Protein AF-A0A960PVN9-F1 (afdb_monomer_lite)

pLDDT: mean 74.65, std 15.29, range [32.81, 95.38]

Foldseek 3Di:
DPPVVVVVLVVCVVVVDDDDDPQCCCCVPVVDGDPVCVVVCVVVVVVCVVVCVVVVVVVVVVVVVVVVVVVVVVVVCVVVQVVCCVPWAVDDQWDWFWDQDPPRDIDIDIFGDQFHQDPDPPRPD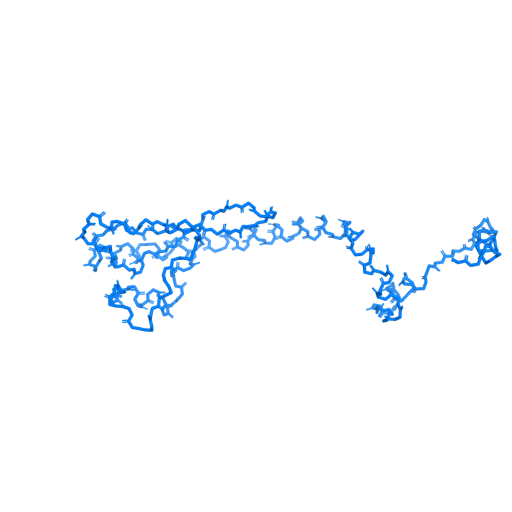CPPPRDDDDQDPCRVRGIPVSVVCVVVVVRRD

Radius of gyration: 27.18 Å; chains: 1; bounding box: 68×26×71 Å

Structure (mmCIF, N/CA/C/O backbone):
data_AF-A0A960PVN9-F1
#
_entry.id   AF-A0A960PVN9-F1
#
loop_
_atom_site.group_PDB
_atom_site.id
_atom_site.type_symbol
_atom_site.label_atom_id
_atom_site.label_alt_id
_atom_site.label_comp_id
_atom_site.label_asym_id
_atom_site.label_entity_id
_atom_site.label_seq_id
_atom_site.pdbx_PDB_ins_code
_atom_site.Cartn_x
_atom_site.Cartn_y
_atom_site.Cartn_z
_atom_site.occupancy
_atom_site.B_iso_or_equiv
_atom_site.auth_seq_id
_atom_site.auth_comp_id
_atom_site.auth_asym_id
_atom_site.auth_atom_id
_atom_site.pdbx_PDB_model_num
ATOM 1 N N . ALA A 1 1 ? 17.643 7.493 -40.987 1.00 61.25 1 ALA A N 1
ATOM 2 C CA . ALA A 1 1 ? 19.103 7.702 -41.035 1.00 61.25 1 ALA A CA 1
ATOM 3 C C . ALA A 1 1 ? 19.530 7.655 -42.491 1.00 61.25 1 ALA A C 1
ATOM 5 O O . ALA A 1 1 ? 18.876 6.955 -43.256 1.00 61.25 1 ALA A O 1
ATOM 6 N N . ASP A 1 2 ? 20.556 8.414 -42.860 1.00 79.56 2 ASP A N 1
ATOM 7 C CA . ASP A 1 2 ? 21.121 8.380 -44.209 1.00 79.56 2 ASP A CA 1
ATOM 8 C C . ASP A 1 2 ? 21.689 6.971 -44.500 1.00 79.56 2 ASP A C 1
ATOM 10 O O . ASP A 1 2 ? 22.480 6.476 -43.685 1.00 79.56 2 ASP A O 1
ATOM 14 N N . PRO A 1 3 ? 21.272 6.288 -45.585 1.00 79.69 3 PRO A N 1
ATOM 15 C CA . PRO A 1 3 ? 21.748 4.947 -45.932 1.00 79.69 3 PRO A CA 1
ATOM 16 C C . PRO A 1 3 ? 23.273 4.844 -46.034 1.00 79.69 3 PRO A C 1
ATOM 18 O O . PRO A 1 3 ? 23.841 3.798 -45.712 1.00 79.69 3 PRO A O 1
ATOM 21 N N . GLU A 1 4 ? 23.939 5.927 -46.433 1.00 84.19 4 GLU A N 1
ATOM 22 C CA . GLU A 1 4 ? 25.390 5.960 -46.612 1.00 84.19 4 GLU A CA 1
ATOM 23 C C . GLU A 1 4 ? 26.131 5.847 -45.270 1.00 84.19 4 GLU A C 1
ATOM 25 O O . GLU A 1 4 ? 27.080 5.073 -45.131 1.00 84.19 4 GLU A O 1
ATOM 30 N N . ILE A 1 5 ? 25.631 6.533 -44.239 1.00 82.25 5 ILE A N 1
ATOM 31 C CA . ILE A 1 5 ? 26.197 6.502 -42.881 1.00 82.25 5 ILE A CA 1
ATOM 32 C C . ILE A 1 5 ? 26.051 5.107 -42.266 1.00 82.25 5 ILE A C 1
ATOM 34 O O . ILE A 1 5 ? 26.955 4.624 -41.583 1.00 82.25 5 ILE A O 1
ATOM 38 N N . VAL A 1 6 ? 24.923 4.438 -42.516 1.00 82.00 6 VAL A N 1
ATOM 39 C CA . VAL A 1 6 ? 24.679 3.079 -42.011 1.00 82.00 6 VAL A CA 1
ATOM 40 C C . VAL A 1 6 ? 25.642 2.082 -42.656 1.00 82.00 6 VAL A C 1
ATOM 42 O O . VAL A 1 6 ? 26.213 1.250 -41.952 1.00 82.00 6 VAL A O 1
ATOM 45 N N . ALA A 1 7 ? 25.875 2.194 -43.966 1.00 83.44 7 ALA A N 1
ATOM 46 C CA . ALA A 1 7 ? 26.822 1.339 -44.680 1.00 83.44 7 ALA A CA 1
ATOM 47 C C . ALA A 1 7 ? 28.269 1.546 -44.197 1.00 83.44 7 ALA A C 1
ATOM 49 O O . ALA A 1 7 ? 28.985 0.575 -43.950 1.00 83.44 7 ALA A O 1
ATOM 50 N N . GLN A 1 8 ? 28.685 2.799 -43.986 1.00 85.50 8 GLN A N 1
ATOM 51 C CA . GLN A 1 8 ? 30.009 3.116 -43.438 1.00 85.50 8 GLN A CA 1
ATOM 52 C C . GLN A 1 8 ? 30.180 2.585 -42.008 1.00 85.50 8 GLN A C 1
ATOM 54 O O . GLN A 1 8 ? 31.204 1.982 -41.684 1.00 85.50 8 GLN A O 1
ATOM 59 N N . ALA A 1 9 ? 29.167 2.758 -41.154 1.00 83.06 9 ALA A N 1
ATOM 60 C CA . ALA A 1 9 ? 29.178 2.236 -39.792 1.00 83.06 9 ALA A CA 1
ATOM 61 C C . ALA A 1 9 ? 29.260 0.700 -39.760 1.00 83.06 9 ALA A C 1
ATOM 63 O O . ALA A 1 9 ? 29.992 0.147 -38.938 1.00 83.06 9 ALA A O 1
ATOM 64 N N . ALA A 1 10 ? 28.559 0.011 -40.665 1.00 82.75 10 ALA A N 1
ATOM 65 C CA . ALA A 1 10 ? 28.617 -1.444 -40.785 1.00 82.75 10 ALA A CA 1
ATOM 66 C C . ALA A 1 10 ? 30.018 -1.932 -41.191 1.00 82.75 10 ALA A C 1
ATOM 68 O O . ALA A 1 10 ? 30.568 -2.808 -40.526 1.00 82.75 10 ALA A O 1
ATOM 69 N N . ALA A 1 11 ? 30.641 -1.307 -42.196 1.00 87.19 11 ALA A N 1
ATOM 70 C CA . ALA A 1 11 ? 32.000 -1.651 -42.625 1.00 87.19 11 ALA A CA 1
ATOM 71 C C . ALA A 1 11 ? 33.041 -1.441 -41.507 1.00 87.19 11 ALA A C 1
ATOM 73 O O . ALA A 1 11 ? 33.918 -2.278 -41.284 1.00 87.19 11 ALA A O 1
ATOM 74 N N . LEU A 1 12 ? 32.921 -0.343 -40.751 1.00 87.38 12 LEU A N 1
ATOM 75 C CA . LEU A 1 12 ? 33.768 -0.097 -39.580 1.00 87.38 12 LEU A CA 1
ATOM 76 C C . LEU A 1 12 ? 33.541 -1.156 -38.493 1.00 87.38 12 LEU A C 1
ATOM 78 O O . LEU A 1 12 ? 34.506 -1.623 -37.883 1.00 87.38 12 LEU A O 1
ATOM 82 N N . HIS A 1 13 ? 32.296 -1.581 -38.279 1.00 85.00 13 HIS A N 1
ATOM 83 C CA . HIS A 1 13 ? 31.995 -2.642 -37.327 1.00 85.00 13 HIS A CA 1
ATOM 84 C C . HIS A 1 13 ? 32.619 -3.988 -37.720 1.00 85.00 13 HIS A C 1
ATOM 86 O O . HIS A 1 13 ? 33.223 -4.649 -36.873 1.00 85.00 13 HIS A O 1
ATOM 92 N N . GLU A 1 14 ? 32.551 -4.353 -39.002 1.00 86.31 14 GLU A N 1
ATOM 93 C CA . GLU A 1 14 ? 33.166 -5.573 -39.545 1.00 86.31 14 GLU A CA 1
ATOM 94 C C . GLU A 1 14 ? 34.695 -5.576 -39.403 1.00 86.31 14 GLU A C 1
ATOM 96 O O . GLU A 1 14 ? 35.285 -6.618 -39.124 1.00 86.31 14 GLU A O 1
ATOM 101 N N . SER A 1 15 ? 35.345 -4.408 -39.484 1.00 89.19 15 SER A N 1
ATOM 102 C CA . SER A 1 15 ? 36.786 -4.258 -39.210 1.00 89.19 15 SER A CA 1
ATOM 103 C C . SER A 1 15 ? 37.184 -4.371 -37.725 1.00 89.19 15 SER A C 1
ATOM 105 O O . SER A 1 15 ? 38.355 -4.209 -37.381 1.00 89.19 15 SER A O 1
ATOM 107 N N . GLY A 1 16 ? 36.231 -4.659 -36.829 1.00 85.69 16 GLY A N 1
ATOM 108 C CA . GLY A 1 16 ? 36.468 -4.873 -35.398 1.00 85.69 16 GLY A CA 1
ATOM 109 C C . GLY A 1 16 ? 36.305 -3.626 -34.525 1.00 85.69 16 GLY A C 1
ATOM 110 O O . GLY A 1 16 ? 36.539 -3.690 -33.314 1.00 85.69 16 GLY A O 1
ATOM 111 N N . LEU A 1 17 ? 35.881 -2.492 -35.093 1.00 85.44 17 LEU A N 1
ATOM 112 C CA . LEU A 1 17 ? 35.612 -1.281 -34.321 1.00 85.44 17 LEU A CA 1
ATOM 113 C C . LEU A 1 17 ? 34.226 -1.360 -33.668 1.00 85.44 17 LEU A C 1
ATOM 115 O O . LEU A 1 17 ? 33.209 -1.682 -34.285 1.00 85.44 17 LEU A O 1
ATOM 119 N N . ARG A 1 18 ? 34.161 -1.049 -32.372 1.00 78.00 18 ARG A N 1
ATOM 120 C CA . ARG A 1 18 ? 32.889 -1.006 -31.642 1.00 78.00 18 ARG A CA 1
ATOM 121 C C . ARG A 1 18 ? 32.138 0.275 -31.987 1.00 78.00 18 ARG A C 1
ATOM 123 O O . ARG A 1 18 ? 32.439 1.333 -31.439 1.00 78.00 18 ARG A O 1
ATOM 130 N N . VAL A 1 19 ? 31.137 0.163 -32.851 1.00 83.12 19 VAL A N 1
ATOM 131 C CA . VAL A 1 19 ? 30.189 1.243 -33.130 1.00 83.12 19 VAL A CA 1
ATOM 132 C C . VAL A 1 19 ? 29.116 1.238 -32.043 1.00 83.12 19 VAL A C 1
ATOM 134 O O . VAL A 1 19 ? 28.502 0.209 -31.772 1.00 83.12 19 VAL A O 1
ATOM 137 N N . ARG A 1 20 ? 28.907 2.382 -31.390 1.00 76.81 20 ARG A N 1
ATOM 138 C CA . ARG A 1 20 ? 27.868 2.575 -30.370 1.00 76.81 20 ARG A CA 1
ATOM 139 C C . ARG A 1 20 ? 26.954 3.718 -30.771 1.00 76.81 20 ARG A C 1
ATOM 141 O O . ARG A 1 20 ? 27.372 4.644 -31.463 1.00 76.81 20 ARG A O 1
ATOM 148 N N . THR A 1 21 ? 25.718 3.670 -30.292 1.00 79.00 21 THR A N 1
ATOM 149 C CA . THR A 1 21 ? 24.795 4.799 -30.441 1.00 79.00 21 THR A CA 1
ATOM 150 C C . THR A 1 21 ? 25.155 5.925 -29.472 1.00 79.00 21 THR A C 1
ATOM 152 O O . THR A 1 21 ? 25.744 5.696 -28.413 1.00 79.00 21 THR A O 1
ATOM 155 N N . LEU A 1 22 ? 24.761 7.153 -29.816 1.00 79.00 22 LEU A N 1
ATOM 156 C CA . LEU A 1 22 ? 24.970 8.319 -28.958 1.00 79.00 22 LEU A CA 1
ATOM 157 C C . LEU A 1 22 ? 24.307 8.137 -27.580 1.00 79.00 22 LEU A C 1
ATOM 159 O O . LEU A 1 22 ? 24.895 8.498 -26.566 1.00 79.00 22 LEU A O 1
ATOM 163 N N . VAL A 1 23 ? 23.122 7.517 -27.539 1.00 75.62 23 VAL A N 1
ATOM 164 C CA . VAL A 1 23 ? 22.394 7.218 -26.294 1.00 75.62 23 VAL A CA 1
ATOM 165 C C . VAL A 1 23 ? 23.206 6.282 -25.396 1.00 75.62 23 VAL A C 1
ATOM 167 O O . VAL A 1 23 ? 23.463 6.627 -24.247 1.00 75.62 23 VAL A O 1
ATOM 170 N N . GLN A 1 24 ? 23.692 5.158 -25.936 1.00 72.06 24 GLN A N 1
ATOM 171 C CA . GLN A 1 24 ? 24.516 4.202 -25.181 1.00 72.06 24 GLN A CA 1
ATOM 172 C C . GLN A 1 24 ? 25.803 4.835 -24.653 1.00 72.06 24 GLN A C 1
ATOM 174 O O . GLN A 1 24 ? 26.220 4.548 -23.536 1.00 72.06 24 GLN A O 1
ATOM 179 N N . PHE A 1 25 ? 26.437 5.711 -25.437 1.00 82.44 25 PHE A N 1
ATOM 180 C CA . PHE A 1 25 ? 27.633 6.418 -24.990 1.00 82.44 25 PHE A CA 1
ATOM 181 C C . PHE A 1 25 ? 27.342 7.328 -23.787 1.00 82.44 25 PHE A C 1
ATOM 183 O O . PHE A 1 25 ? 28.047 7.254 -22.782 1.00 82.44 25 PHE A O 1
ATOM 190 N N . TYR A 1 26 ? 26.298 8.157 -23.865 1.00 79.12 26 TYR A N 1
ATOM 191 C CA . TYR A 1 26 ? 25.923 9.067 -22.779 1.00 79.12 26 TYR A CA 1
ATOM 192 C C . TYR A 1 26 ? 25.474 8.321 -21.513 1.00 79.12 26 TYR A C 1
ATOM 194 O O . TYR A 1 26 ? 25.808 8.743 -20.402 1.00 79.12 26 TYR A O 1
ATOM 202 N N . GLU A 1 27 ? 24.775 7.199 -21.669 1.00 77.44 27 GLU A N 1
ATOM 203 C CA . GLU A 1 27 ? 24.319 6.375 -20.551 1.00 77.44 27 GLU A CA 1
ATOM 204 C C . GLU A 1 27 ? 25.487 5.653 -19.860 1.00 77.44 27 GLU A C 1
ATOM 206 O O . GLU A 1 27 ? 25.646 5.785 -18.647 1.00 77.44 27 GLU A O 1
ATOM 211 N N . GLU A 1 28 ? 26.353 4.962 -20.615 1.00 77.88 28 GLU A N 1
ATOM 212 C CA . GLU A 1 28 ? 27.476 4.191 -20.052 1.00 77.88 28 GLU A CA 1
ATOM 213 C C . GLU A 1 28 ? 28.570 5.082 -19.445 1.00 77.88 28 GLU A C 1
ATOM 215 O O . GLU A 1 28 ? 29.127 4.742 -18.402 1.00 77.88 28 GLU A O 1
ATOM 220 N N . TRP A 1 29 ? 28.909 6.203 -20.095 1.00 80.19 29 TRP A N 1
ATOM 221 C CA . TRP A 1 29 ? 30.076 7.011 -19.708 1.00 80.19 29 TRP A CA 1
ATOM 222 C C . TRP A 1 29 ? 29.744 8.225 -18.850 1.00 80.19 29 TRP A C 1
ATOM 224 O O . TRP A 1 29 ? 30.555 8.617 -18.013 1.00 80.19 29 TRP A O 1
ATOM 234 N N . LEU A 1 30 ? 28.585 8.849 -19.064 1.00 81.62 30 LEU A N 1
ATOM 235 C CA . LEU A 1 30 ? 28.198 10.067 -18.348 1.00 81.62 30 LEU A CA 1
ATOM 236 C C . LEU A 1 30 ? 27.069 9.833 -17.342 1.00 81.62 30 LEU A C 1
ATOM 238 O O . LEU A 1 30 ? 26.814 10.726 -16.532 1.00 81.62 30 LEU A O 1
ATOM 242 N N . GLY A 1 31 ? 26.380 8.686 -17.400 1.00 73.62 31 GLY A N 1
ATOM 243 C CA . GLY A 1 31 ? 25.166 8.441 -16.620 1.00 73.62 31 GLY A CA 1
ATOM 244 C C . GLY A 1 31 ? 24.051 9.441 -16.941 1.00 73.62 31 GLY A C 1
ATOM 245 O O . GLY A 1 31 ? 23.245 9.770 -16.071 1.00 73.62 31 GLY A O 1
ATOM 246 N N . LYS A 1 32 ? 24.041 9.999 -18.159 1.00 75.00 32 LYS A N 1
ATOM 247 C CA . LYS A 1 32 ? 23.106 11.050 -18.589 1.00 75.00 32 LYS A CA 1
ATOM 248 C C . LYS A 1 32 ? 22.300 10.578 -19.793 1.00 75.00 32 LYS A C 1
ATOM 250 O O . LYS A 1 32 ? 22.789 9.805 -20.603 1.00 75.00 32 LYS A O 1
ATOM 255 N N . LEU A 1 33 ? 21.085 11.103 -19.939 1.00 73.44 33 LEU A N 1
ATOM 256 C CA . LEU A 1 33 ? 20.247 10.905 -21.123 1.00 73.44 33 LEU A CA 1
ATOM 257 C C . LEU A 1 33 ? 20.201 12.206 -21.940 1.00 73.44 33 LEU A C 1
ATOM 259 O O . LEU A 1 33 ? 19.811 13.243 -21.396 1.00 73.44 33 LEU A O 1
ATOM 263 N N . PRO A 1 34 ? 20.617 12.196 -23.220 1.00 75.06 34 PRO A N 1
ATOM 264 C CA . PRO A 1 34 ? 20.564 13.386 -24.057 1.00 75.06 34 PRO A CA 1
ATOM 265 C C . PRO A 1 34 ? 19.106 13.769 -24.339 1.00 75.06 34 PRO A C 1
ATOM 267 O O . PRO A 1 34 ? 18.346 12.996 -24.917 1.00 75.06 34 PRO A O 1
ATOM 270 N N . VAL A 1 35 ? 18.724 14.989 -23.949 1.00 70.19 35 VAL A N 1
ATOM 271 C CA . VAL A 1 35 ? 17.342 15.499 -24.056 1.00 70.19 35 VAL A CA 1
ATOM 272 C C . VAL A 1 35 ? 16.841 15.522 -25.506 1.00 70.19 35 VAL A C 1
ATOM 274 O O . VAL A 1 35 ? 15.661 15.309 -25.753 1.00 70.19 35 VAL A O 1
ATOM 277 N N . SER A 1 36 ? 17.737 15.702 -26.479 1.00 74.81 36 SER A N 1
ATOM 278 C CA . SER A 1 36 ? 17.406 15.691 -27.911 1.00 74.81 36 SER A CA 1
ATOM 279 C C . SER A 1 36 ? 16.984 14.319 -28.444 1.00 74.81 36 SER A C 1
ATOM 281 O O . SER A 1 36 ? 16.305 14.245 -29.462 1.00 74.81 36 SER A O 1
ATOM 283 N N . GLU A 1 37 ? 17.382 13.235 -27.776 1.00 68.62 37 GLU A N 1
ATOM 284 C CA . GLU A 1 37 ? 17.022 11.863 -28.154 1.00 68.62 37 GLU A CA 1
ATOM 285 C C . GLU A 1 37 ? 15.943 11.279 -27.238 1.00 68.62 37 GLU A C 1
ATOM 287 O O . GLU A 1 37 ? 15.526 10.142 -27.440 1.00 68.62 37 GLU A O 1
ATOM 292 N N . LEU A 1 38 ? 15.444 12.050 -26.263 1.00 65.81 38 LEU A N 1
ATOM 293 C CA . LEU A 1 38 ? 14.436 11.588 -25.309 1.00 65.81 38 LEU A CA 1
ATOM 294 C C . LEU A 1 38 ? 13.114 11.215 -25.994 1.00 65.81 38 LEU A C 1
ATOM 296 O O . LEU A 1 38 ? 12.454 10.288 -25.552 1.00 65.81 38 LEU A O 1
ATOM 300 N N . GLU A 1 39 ? 12.743 11.899 -27.079 1.00 64.50 39 GLU A N 1
ATOM 301 C CA . GLU A 1 39 ? 11.514 11.638 -27.847 1.00 64.50 39 GLU A CA 1
ATOM 302 C C . GLU A 1 39 ? 11.617 10.370 -28.717 1.00 64.50 39 GLU A C 1
ATOM 304 O O . GLU A 1 39 ? 10.642 9.649 -28.909 1.00 64.50 39 GLU A O 1
ATOM 309 N N . ARG A 1 40 ? 12.824 10.036 -29.196 1.00 62.28 40 ARG A N 1
ATOM 310 C CA . ARG A 1 40 ? 13.094 8.762 -29.886 1.00 62.28 40 ARG A CA 1
ATOM 311 C C . ARG A 1 40 ? 13.256 7.613 -28.898 1.00 62.28 40 ARG A C 1
ATOM 313 O O . ARG A 1 40 ? 12.733 6.527 -29.129 1.00 62.28 40 ARG A O 1
ATOM 320 N N . ALA A 1 41 ? 13.937 7.862 -27.784 1.00 56.97 41 ALA A N 1
ATOM 321 C CA . ALA A 1 41 ? 14.057 6.924 -26.680 1.00 56.97 41 ALA A CA 1
ATOM 322 C C . ALA A 1 41 ? 12.710 6.687 -25.985 1.00 56.97 41 ALA A C 1
ATOM 324 O O . ALA A 1 41 ? 12.520 5.607 -25.442 1.00 56.97 41 ALA A O 1
ATOM 325 N N . SER A 1 42 ? 11.759 7.630 -26.043 1.00 57.72 42 SER A N 1
ATOM 326 C CA . SER A 1 42 ? 10.452 7.465 -25.404 1.00 57.72 42 SER A CA 1
ATOM 327 C C . SER A 1 42 ? 9.555 6.438 -26.054 1.00 57.72 42 SER A C 1
ATOM 329 O O . SER A 1 42 ? 8.912 5.665 -25.345 1.00 57.72 42 SER A O 1
ATOM 331 N N . LEU A 1 43 ? 9.618 6.337 -27.377 1.00 55.91 43 LEU A N 1
ATOM 332 C CA . LEU A 1 43 ? 9.033 5.226 -28.125 1.00 55.91 43 LEU A CA 1
ATOM 333 C C . LEU A 1 43 ? 9.701 3.885 -27.780 1.00 55.91 43 LEU A C 1
ATOM 335 O O . LEU A 1 43 ? 9.062 2.840 -27.842 1.00 55.91 43 LEU A O 1
ATOM 339 N N . PHE A 1 44 ? 10.969 3.916 -27.368 1.00 52.94 44 PHE A N 1
ATOM 340 C CA . PHE A 1 44 ? 11.733 2.751 -26.928 1.00 52.94 44 PHE A CA 1
ATOM 341 C C . PHE A 1 44 ? 11.738 2.535 -25.405 1.00 52.94 44 PHE A C 1
ATOM 343 O O . PHE A 1 44 ? 12.313 1.545 -24.954 1.00 52.94 44 PHE A O 1
ATOM 350 N N . PHE A 1 45 ? 11.074 3.371 -24.592 1.00 53.28 45 PHE A N 1
ATOM 351 C CA . PHE A 1 45 ? 10.944 3.121 -23.147 1.00 53.28 45 PHE A CA 1
ATOM 352 C C . PHE A 1 45 ? 10.104 1.870 -22.855 1.00 53.28 45 PHE A C 1
ATOM 354 O O . PHE A 1 45 ? 10.194 1.336 -21.750 1.00 53.28 45 PHE A O 1
ATOM 361 N N . ASP A 1 46 ? 9.397 1.328 -23.851 1.00 53.56 46 ASP A N 1
ATOM 362 C CA . ASP A 1 46 ? 8.813 -0.014 -23.775 1.00 53.56 46 ASP A CA 1
ATOM 363 C C . ASP A 1 46 ? 9.898 -1.121 -23.761 1.00 53.56 46 ASP A C 1
ATOM 365 O O . ASP A 1 46 ? 9.765 -2.131 -23.074 1.00 53.56 46 ASP A O 1
ATOM 369 N N . ILE A 1 47 ? 11.064 -0.895 -24.389 1.00 49.62 47 ILE A N 1
ATOM 370 C CA . ILE A 1 47 ? 12.221 -1.822 -24.410 1.00 49.62 47 ILE A CA 1
ATOM 371 C C . ILE A 1 47 ? 13.043 -1.779 -23.107 1.00 49.62 47 ILE A C 1
ATOM 373 O O . ILE A 1 47 ? 13.911 -2.625 -22.870 1.00 49.62 47 ILE A O 1
ATOM 377 N N . SER A 1 48 ? 12.693 -0.908 -22.152 1.00 51.50 48 SER A N 1
ATOM 378 C CA . SER A 1 48 ? 13.170 -1.075 -20.771 1.00 51.50 48 SER A CA 1
ATOM 379 C C . SER A 1 48 ? 12.687 -2.385 -20.126 1.00 51.50 48 SER A C 1
ATOM 381 O O . SER A 1 48 ? 13.032 -2.632 -18.976 1.00 51.50 48 SER A O 1
ATOM 383 N N . GLU A 1 49 ? 11.959 -3.264 -20.830 1.00 53.78 49 GLU A N 1
ATOM 384 C CA . GLU A 1 49 ? 11.605 -4.634 -20.431 1.00 53.78 49 GLU A CA 1
ATOM 385 C C . GLU A 1 49 ? 12.713 -5.407 -19.688 1.00 53.78 49 GLU A C 1
ATOM 387 O O . GLU A 1 49 ? 12.423 -6.054 -18.678 1.00 53.78 49 GLU A O 1
ATOM 392 N N . ILE A 1 50 ? 13.988 -5.306 -20.090 1.00 50.91 50 ILE A N 1
ATOM 393 C CA . ILE A 1 50 ? 15.085 -6.012 -19.392 1.00 50.91 50 ILE A CA 1
ATOM 394 C C . ILE A 1 50 ? 15.320 -5.429 -17.989 1.00 50.91 50 ILE A C 1
ATOM 396 O O . ILE A 1 50 ? 15.439 -6.179 -17.010 1.00 50.91 50 ILE A O 1
ATOM 400 N N . HIS A 1 51 ? 15.331 -4.096 -17.869 1.00 55.62 51 HIS A N 1
ATOM 401 C CA . HIS A 1 51 ? 15.363 -3.422 -16.572 1.00 55.62 51 HIS A CA 1
ATOM 402 C C . HIS A 1 51 ? 14.073 -3.684 -15.804 1.00 55.62 51 HIS A C 1
ATOM 404 O O . HIS A 1 51 ? 14.147 -3.996 -14.626 1.00 55.62 51 HIS A O 1
ATOM 410 N N . ARG A 1 52 ? 12.909 -3.683 -16.459 1.00 64.12 52 ARG A N 1
ATOM 411 C CA . ARG A 1 52 ? 11.596 -3.909 -15.852 1.00 64.12 52 ARG A CA 1
ATOM 412 C C . ARG A 1 52 ? 11.495 -5.280 -15.207 1.00 64.12 52 ARG A C 1
ATOM 414 O O . ARG A 1 52 ? 10.988 -5.358 -14.097 1.00 64.12 52 ARG A O 1
ATOM 421 N N . VAL A 1 53 ? 11.987 -6.351 -15.833 1.00 68.12 53 VAL A N 1
ATOM 422 C CA . VAL A 1 53 ? 11.915 -7.702 -15.247 1.00 68.12 53 VAL A CA 1
ATOM 423 C C . VAL A 1 53 ? 12.875 -7.846 -14.065 1.00 68.12 53 VAL A C 1
ATOM 425 O O . VAL A 1 53 ? 12.466 -8.347 -13.016 1.00 68.12 53 VAL A O 1
ATOM 428 N N . ARG A 1 54 ? 14.131 -7.390 -14.187 1.00 71.88 54 ARG A N 1
ATOM 429 C CA . ARG A 1 54 ? 15.102 -7.440 -13.074 1.00 71.88 54 ARG A CA 1
ATOM 430 C C . ARG A 1 54 ? 14.684 -6.530 -11.919 1.00 71.88 54 ARG A C 1
ATOM 432 O O . ARG A 1 54 ? 14.657 -6.978 -10.776 1.00 71.88 54 ARG A O 1
ATOM 439 N N . TYR A 1 55 ? 14.281 -5.302 -12.227 1.00 78.81 55 TYR A N 1
ATOM 440 C CA . TYR A 1 55 ? 13.730 -4.339 -11.279 1.00 78.81 55 TYR A CA 1
ATOM 441 C C . TYR A 1 55 ? 12.458 -4.871 -10.625 1.00 78.81 55 TYR A C 1
ATOM 443 O O . TYR A 1 55 ? 12.365 -4.838 -9.408 1.00 78.81 55 TYR A O 1
ATOM 451 N N . ALA A 1 56 ? 11.506 -5.432 -11.379 1.00 81.31 56 ALA A N 1
ATOM 452 C CA . ALA A 1 56 ? 10.277 -5.986 -10.808 1.00 81.31 56 ALA A CA 1
ATOM 453 C C . ALA A 1 56 ? 10.554 -7.187 -9.897 1.00 81.31 56 ALA A C 1
ATOM 455 O O . ALA A 1 56 ? 9.906 -7.312 -8.861 1.00 81.31 56 ALA A O 1
ATOM 456 N N . ARG A 1 57 ? 11.518 -8.054 -10.242 1.00 85.81 57 ARG A N 1
ATOM 457 C CA . ARG A 1 57 ? 11.944 -9.161 -9.367 1.00 85.81 57 ARG A CA 1
ATOM 458 C C . ARG A 1 57 ? 12.595 -8.640 -8.090 1.00 85.81 57 ARG A C 1
ATOM 460 O O . ARG A 1 57 ? 12.210 -9.072 -7.009 1.00 85.81 57 ARG A O 1
ATOM 467 N N . LEU A 1 58 ? 13.531 -7.697 -8.200 1.00 88.12 58 LEU A N 1
ATOM 468 C CA . LEU A 1 58 ? 14.187 -7.101 -7.037 1.00 88.12 58 LEU A CA 1
ATOM 469 C C . LEU A 1 58 ? 13.182 -6.348 -6.157 1.00 88.12 58 LEU A C 1
ATOM 471 O O . LEU A 1 58 ? 13.132 -6.578 -4.956 1.00 88.12 58 LEU A O 1
ATOM 475 N N . LYS A 1 59 ? 12.318 -5.528 -6.760 1.00 88.19 59 LYS A N 1
ATOM 476 C CA . LYS A 1 59 ? 11.209 -4.843 -6.089 1.00 88.19 59 LYS A CA 1
ATOM 477 C C . LYS A 1 59 ? 10.304 -5.837 -5.376 1.00 88.19 59 LYS A C 1
ATOM 479 O O . LYS A 1 59 ? 9.970 -5.605 -4.226 1.00 88.19 59 LYS A O 1
ATOM 484 N N . ARG A 1 60 ? 9.963 -6.967 -6.005 1.00 90.06 60 ARG A N 1
ATOM 485 C CA . ARG A 1 60 ? 9.147 -8.012 -5.372 1.00 90.06 60 ARG A CA 1
ATOM 486 C C . ARG A 1 60 ? 9.840 -8.647 -4.166 1.00 90.06 60 ARG A C 1
ATOM 488 O O . ARG A 1 60 ? 9.165 -8.927 -3.182 1.00 90.06 60 ARG A O 1
ATOM 495 N N . LEU A 1 61 ? 11.152 -8.875 -4.233 1.00 93.50 61 LEU A N 1
ATOM 496 C CA . LEU A 1 61 ? 11.925 -9.379 -3.094 1.00 93.50 61 LEU A CA 1
ATOM 497 C C . LEU A 1 61 ? 11.964 -8.361 -1.952 1.00 93.50 61 LEU A C 1
ATOM 499 O O . LEU A 1 61 ? 11.735 -8.735 -0.806 1.00 93.50 61 LEU A O 1
ATOM 503 N N . VAL A 1 62 ? 12.194 -7.085 -2.269 1.00 94.12 62 VAL A N 1
ATOM 504 C CA . VAL A 1 62 ? 12.156 -5.991 -1.289 1.00 94.12 62 VAL A CA 1
ATOM 505 C C . VAL A 1 62 ? 10.766 -5.878 -0.666 1.00 94.12 62 VAL A C 1
ATOM 507 O O . VAL A 1 62 ? 10.661 -5.834 0.553 1.00 94.12 62 VAL A O 1
ATOM 510 N N . ASP A 1 63 ? 9.703 -5.919 -1.469 1.00 92.50 63 ASP A N 1
ATOM 511 C CA . ASP A 1 63 ? 8.319 -5.865 -0.987 1.00 92.50 63 ASP A CA 1
ATOM 512 C C . ASP A 1 63 ? 7.999 -7.026 -0.053 1.00 92.50 63 ASP A C 1
ATOM 514 O O . ASP A 1 63 ? 7.381 -6.821 0.984 1.00 92.50 63 ASP A O 1
ATOM 518 N N . LEU A 1 64 ? 8.445 -8.240 -0.389 1.00 94.19 64 LEU A N 1
ATOM 519 C CA . LEU A 1 64 ? 8.250 -9.406 0.467 1.00 94.19 64 LEU A CA 1
ATOM 520 C C . LEU A 1 64 ? 9.041 -9.281 1.775 1.00 94.19 64 LEU A C 1
ATOM 522 O O . LEU A 1 64 ? 8.501 -9.573 2.837 1.00 94.19 64 LEU A O 1
ATOM 526 N N . ALA A 1 65 ? 10.292 -8.824 1.713 1.00 95.38 65 ALA A N 1
ATOM 527 C CA . ALA A 1 65 ? 11.118 -8.621 2.900 1.00 95.38 65 ALA A CA 1
ATOM 528 C C . ALA A 1 65 ? 10.512 -7.559 3.832 1.00 95.38 65 ALA A C 1
ATOM 530 O O . ALA A 1 65 ? 10.362 -7.802 5.028 1.00 95.38 65 ALA A O 1
ATOM 531 N N . VAL A 1 66 ? 10.102 -6.415 3.278 1.00 94.50 66 VAL A N 1
ATOM 532 C CA . VAL A 1 66 ? 9.437 -5.340 4.026 1.00 94.50 66 VAL A CA 1
ATOM 533 C C . VAL A 1 66 ? 8.095 -5.816 4.582 1.00 94.50 66 VAL A C 1
ATOM 535 O O . VAL A 1 66 ? 7.805 -5.541 5.742 1.00 94.50 66 VAL A O 1
ATOM 538 N N . ALA A 1 67 ? 7.310 -6.582 3.818 1.00 92.75 67 ALA A N 1
ATOM 539 C CA . ALA A 1 67 ? 6.047 -7.145 4.294 1.00 92.75 67 ALA A CA 1
ATOM 540 C C . ALA A 1 67 ? 6.251 -8.108 5.472 1.00 92.75 67 ALA A C 1
ATOM 542 O O . ALA A 1 67 ? 5.526 -8.020 6.458 1.00 92.75 67 ALA A O 1
ATOM 543 N N . ILE A 1 68 ? 7.261 -8.984 5.417 1.00 94.50 68 ILE A N 1
ATOM 544 C CA . ILE A 1 68 ? 7.590 -9.898 6.524 1.00 94.50 68 ILE A CA 1
ATOM 545 C C . ILE A 1 68 ? 7.984 -9.113 7.777 1.00 94.50 68 ILE A C 1
ATOM 547 O O . ILE A 1 68 ? 7.525 -9.434 8.870 1.00 94.50 68 ILE A O 1
ATOM 551 N N . ILE A 1 69 ? 8.798 -8.066 7.629 1.00 94.06 69 ILE A N 1
ATOM 552 C CA . ILE A 1 69 ? 9.157 -7.189 8.749 1.00 94.06 69 ILE A CA 1
ATOM 553 C C . ILE A 1 69 ? 7.905 -6.481 9.290 1.00 94.06 69 ILE A C 1
ATOM 555 O O . ILE A 1 69 ? 7.729 -6.404 10.503 1.00 94.06 69 ILE A O 1
ATOM 559 N N . GLY A 1 70 ? 7.006 -6.034 8.409 1.00 90.38 70 GLY A N 1
ATOM 560 C CA . GLY A 1 70 ? 5.723 -5.415 8.7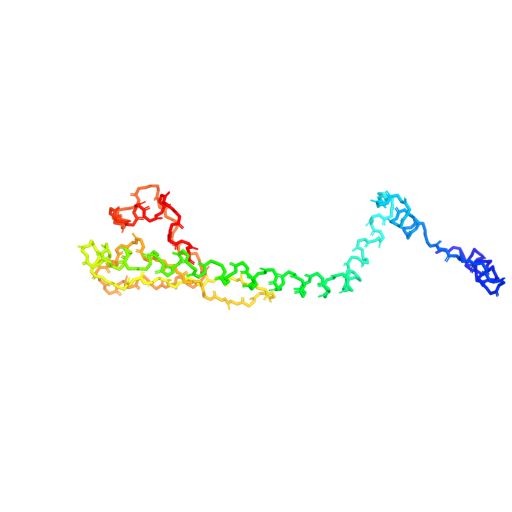50 1.00 90.38 70 GLY A CA 1
ATOM 561 C C . GLY A 1 70 ? 4.747 -6.338 9.491 1.00 90.38 70 GLY A C 1
ATOM 562 O O . GLY A 1 70 ? 3.937 -5.853 10.281 1.00 90.38 70 GLY A O 1
ATOM 563 N N . LEU A 1 71 ? 4.866 -7.665 9.347 1.00 90.31 71 LEU A N 1
ATOM 564 C CA . LEU A 1 71 ? 4.066 -8.611 10.137 1.00 90.31 71 LEU A CA 1
ATOM 565 C C . LEU A 1 71 ? 4.354 -8.513 11.642 1.00 90.31 71 LEU A C 1
ATOM 567 O O . LEU A 1 71 ? 3.484 -8.848 12.443 1.00 90.31 71 LEU A O 1
ATOM 571 N N . ILE A 1 72 ? 5.539 -8.041 12.044 1.00 91.31 72 ILE A N 1
ATOM 572 C CA . ILE A 1 72 ? 5.921 -7.895 13.456 1.00 91.31 72 ILE A CA 1
ATOM 573 C C . ILE A 1 72 ? 5.078 -6.814 14.160 1.00 91.31 72 ILE A C 1
ATOM 575 O O . ILE A 1 72 ? 4.391 -7.150 15.130 1.00 91.31 72 ILE A O 1
ATOM 579 N N . PRO A 1 73 ? 5.071 -5.537 13.717 1.00 89.31 73 PRO A N 1
ATOM 580 C CA . PRO A 1 73 ? 4.205 -4.525 14.315 1.00 89.31 73 PRO A CA 1
ATOM 581 C C . PRO A 1 73 ? 2.722 -4.853 14.121 1.00 89.31 73 PRO A C 1
ATOM 583 O O . PRO A 1 73 ? 1.935 -4.585 15.030 1.00 89.31 73 PRO A O 1
ATOM 586 N N . LEU A 1 74 ? 2.334 -5.498 13.010 1.00 87.88 74 LEU A N 1
ATOM 587 C CA . LEU A 1 74 ? 0.965 -5.981 12.834 1.00 87.88 74 LEU A CA 1
ATOM 588 C C . LEU A 1 74 ? 0.588 -6.949 13.965 1.00 87.88 74 LEU A C 1
ATOM 590 O O . LEU A 1 74 ? -0.359 -6.675 14.700 1.00 87.88 74 LEU A O 1
ATOM 594 N N . ALA A 1 75 ? 1.363 -8.014 14.179 1.00 88.50 75 ALA A N 1
ATOM 595 C CA . ALA A 1 75 ? 1.109 -9.004 15.226 1.00 88.50 75 ALA A CA 1
ATOM 596 C C . ALA A 1 75 ? 1.083 -8.392 16.637 1.00 88.50 75 ALA A C 1
ATOM 598 O O . ALA A 1 75 ? 0.259 -8.790 17.460 1.00 88.50 75 ALA A O 1
ATOM 599 N N . LEU A 1 76 ? 1.942 -7.404 16.907 1.00 88.38 76 LEU A N 1
ATOM 600 C CA . LEU A 1 76 ? 1.960 -6.689 18.185 1.00 88.38 76 LEU A CA 1
ATOM 601 C C . LEU A 1 76 ? 0.731 -5.781 18.369 1.00 88.38 76 LEU A C 1
ATOM 603 O O . LEU A 1 76 ? 0.212 -5.662 19.479 1.00 88.38 76 LEU A O 1
ATOM 607 N N . SER A 1 77 ? 0.254 -5.153 17.292 1.00 85.75 77 SER A N 1
ATOM 608 C CA . SER A 1 77 ? -0.901 -4.250 17.330 1.00 85.75 77 SER A CA 1
ATOM 609 C C . SER A 1 77 ? -2.230 -4.997 17.492 1.00 85.75 77 SER A C 1
ATOM 611 O O . SER A 1 77 ? -3.077 -4.547 18.265 1.00 85.75 77 SER A O 1
ATOM 613 N N . VAL A 1 78 ? -2.402 -6.161 16.845 1.00 86.00 78 VAL A N 1
ATOM 614 C CA . VAL A 1 78 ? -3.653 -6.948 16.845 1.00 86.00 78 VAL A CA 1
ATOM 615 C C . VAL A 1 78 ? -4.291 -7.088 18.236 1.00 86.00 78 VAL A C 1
ATOM 617 O O . VAL A 1 78 ? -5.463 -6.735 18.358 1.00 86.00 78 VAL A O 1
ATOM 620 N N . PRO A 1 79 ? -3.607 -7.553 19.304 1.00 85.56 79 PRO A N 1
ATOM 621 C CA . PRO A 1 79 ? -4.244 -7.728 20.612 1.00 85.56 79 PRO A CA 1
ATOM 622 C C . PRO A 1 79 ? -4.747 -6.410 21.219 1.00 85.56 79 PRO A C 1
ATOM 624 O O . PRO A 1 79 ? -5.834 -6.379 21.801 1.00 85.56 79 PRO A O 1
ATOM 627 N N . VAL A 1 80 ? -4.006 -5.311 21.039 1.00 84.62 80 VAL A N 1
ATOM 628 C CA . VAL A 1 80 ? -4.408 -3.973 21.504 1.00 84.62 80 VAL A CA 1
ATOM 629 C C . VAL A 1 80 ? -5.642 -3.497 20.738 1.00 84.62 80 VAL A C 1
ATOM 631 O O . VAL A 1 80 ? -6.602 -3.006 21.338 1.00 84.62 80 VAL A O 1
ATOM 634 N N . VAL A 1 81 ? -5.650 -3.697 19.416 1.00 84.44 81 VAL A N 1
ATOM 635 C CA . VAL A 1 81 ? -6.768 -3.300 18.554 1.00 84.44 81 VAL A CA 1
ATOM 636 C C . VAL A 1 81 ? -8.014 -4.137 18.823 1.00 84.44 81 VAL A C 1
ATOM 638 O O . VAL A 1 81 ? -9.110 -3.585 18.916 1.00 84.44 81 VAL A O 1
ATOM 641 N N . VAL A 1 82 ? -7.864 -5.447 19.027 1.00 84.88 82 VAL A N 1
ATOM 642 C CA . VAL A 1 82 ? -8.962 -6.349 19.403 1.00 84.88 82 VAL A CA 1
ATOM 643 C C . VAL A 1 82 ? -9.593 -5.907 20.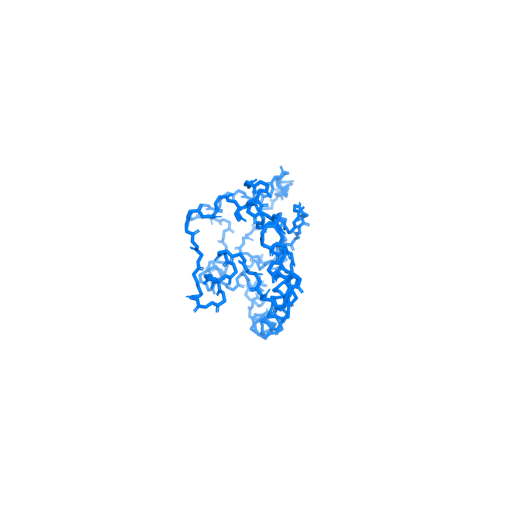717 1.00 84.88 82 VAL A C 1
ATOM 645 O O . VAL A 1 82 ? -10.816 -5.766 20.778 1.00 84.88 82 VAL A O 1
ATOM 648 N N . LEU A 1 83 ? -8.786 -5.638 21.747 1.00 82.38 83 LEU A N 1
ATOM 649 C CA . LEU A 1 83 ? -9.293 -5.209 23.049 1.00 82.38 83 LEU A CA 1
ATOM 650 C C . LEU A 1 83 ? -10.063 -3.884 22.939 1.00 82.38 83 LEU A C 1
ATOM 652 O O . LEU A 1 83 ? -11.197 -3.786 23.415 1.00 82.38 83 LEU A O 1
ATOM 656 N N . GLY A 1 84 ? -9.495 -2.893 22.244 1.00 80.75 84 GLY A N 1
ATOM 657 C CA . GLY A 1 84 ? -10.162 -1.613 21.998 1.00 80.75 84 GLY A CA 1
ATOM 658 C C . GLY A 1 84 ? -11.459 -1.762 21.196 1.00 80.75 84 GLY A C 1
ATOM 659 O O . GLY A 1 84 ?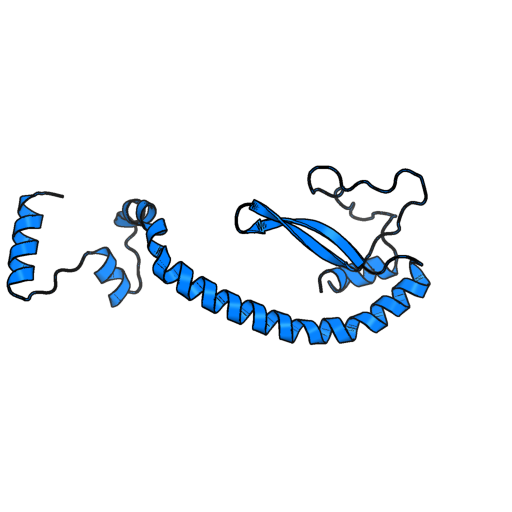 -12.476 -1.150 21.530 1.00 80.75 84 GLY A O 1
ATOM 660 N N . ASN A 1 85 ? -11.470 -2.635 20.188 1.00 79.81 85 ASN A N 1
ATOM 661 C CA . ASN A 1 85 ? -12.641 -2.891 19.354 1.00 79.81 85 ASN A CA 1
ATOM 662 C C . ASN A 1 85 ? -13.784 -3.578 20.126 1.00 79.81 85 ASN A C 1
ATOM 664 O O . ASN A 1 85 ? -14.944 -3.178 19.985 1.00 79.81 85 ASN A O 1
ATOM 668 N N . VAL A 1 86 ? -13.472 -4.567 20.972 1.00 77.19 86 VAL A N 1
ATOM 669 C CA . VAL A 1 86 ? -14.463 -5.264 21.816 1.00 77.19 86 VAL A CA 1
ATOM 670 C C . VAL A 1 86 ? -15.141 -4.292 22.783 1.00 77.19 86 VAL A C 1
ATOM 672 O O . VAL A 1 86 ? -16.359 -4.357 22.969 1.00 77.19 86 VAL A O 1
ATOM 675 N N . VAL A 1 87 ? -14.381 -3.359 23.359 1.00 75.56 87 VAL A N 1
ATOM 676 C CA . VAL A 1 87 ? -14.910 -2.374 24.313 1.00 75.56 87 VAL A CA 1
ATOM 677 C C . VAL A 1 87 ? -15.696 -1.261 23.608 1.00 75.56 87 VAL A C 1
ATOM 679 O O . VAL A 1 87 ? -16.787 -0.912 24.056 1.00 75.56 87 VAL A O 1
ATOM 682 N N . ALA A 1 88 ? -15.179 -0.710 22.504 1.00 69.31 88 ALA A N 1
ATOM 683 C CA . ALA A 1 88 ? -15.698 0.531 21.918 1.00 69.31 88 ALA A CA 1
ATOM 684 C C . ALA A 1 88 ? -16.670 0.350 20.735 1.00 69.31 88 ALA A C 1
ATOM 686 O O . ALA A 1 88 ? -17.540 1.205 20.523 1.00 69.31 88 ALA A O 1
ATOM 687 N N . ASN A 1 89 ? -16.510 -0.714 19.941 1.00 65.06 89 ASN A N 1
ATOM 688 C CA . ASN A 1 89 ? -17.161 -0.844 18.630 1.00 65.06 89 ASN A CA 1
ATOM 689 C C . ASN A 1 89 ? -18.063 -2.086 18.502 1.00 65.06 89 ASN A C 1
ATOM 691 O O . ASN A 1 89 ? -18.964 -2.072 17.669 1.00 65.06 89 ASN A O 1
ATOM 695 N N . ARG A 1 90 ? -17.856 -3.128 19.334 1.00 65.12 90 ARG A N 1
ATOM 696 C CA . ARG A 1 90 ? -18.660 -4.374 19.391 1.00 65.12 90 ARG A CA 1
ATOM 697 C C . ARG A 1 90 ? -19.080 -4.884 17.998 1.00 65.12 90 ARG A C 1
ATOM 699 O O . ARG A 1 90 ? -20.263 -5.048 17.713 1.00 65.12 90 ARG A O 1
ATOM 706 N N . GLY A 1 91 ? -18.102 -5.123 17.123 1.00 68.75 91 GLY A N 1
ATOM 707 C CA . GLY A 1 91 ? -18.323 -5.568 15.744 1.00 68.75 91 GLY A CA 1
ATOM 708 C C . GLY A 1 91 ? -17.062 -6.144 15.083 1.00 68.75 91 GLY A C 1
ATOM 709 O O . GLY A 1 91 ? -16.037 -6.284 15.753 1.00 68.75 91 GLY A O 1
ATOM 710 N N . PRO A 1 92 ? -17.117 -6.492 13.782 1.00 73.44 92 PRO A N 1
ATOM 711 C CA . PRO A 1 92 ? -15.988 -7.057 13.042 1.00 73.44 92 PRO A CA 1
ATOM 712 C C . PRO A 1 92 ? -14.742 -6.166 13.101 1.00 73.44 92 PRO A C 1
ATOM 714 O O . PRO A 1 92 ? -14.830 -4.964 12.867 1.00 73.44 92 PRO A O 1
ATOM 717 N N . LEU A 1 93 ? -13.583 -6.766 13.377 1.00 78.25 93 LEU A N 1
ATOM 718 C CA . LEU A 1 93 ? -12.311 -6.050 13.520 1.00 78.25 93 LEU A CA 1
ATOM 719 C C . LEU A 1 93 ? -11.803 -5.469 12.193 1.00 78.25 93 LEU A C 1
ATOM 721 O O . LEU A 1 93 ? -11.253 -4.373 12.169 1.00 78.25 93 LEU A O 1
ATOM 725 N N . LEU A 1 94 ? -11.974 -6.218 11.101 1.00 81.44 94 LEU A N 1
ATOM 726 C CA . LEU A 1 94 ? -11.421 -5.891 9.790 1.00 81.44 94 LEU A CA 1
ATOM 727 C C . LEU A 1 94 ? -12.500 -5.346 8.849 1.00 81.44 94 LEU A C 1
ATOM 729 O O . LEU A 1 94 ? -13.659 -5.777 8.871 1.00 81.44 94 LEU A O 1
ATOM 733 N N . PHE A 1 95 ? -12.089 -4.411 8.004 1.00 82.25 95 PHE A N 1
ATOM 734 C CA . PHE A 1 95 ? -12.840 -3.839 6.896 1.00 82.25 95 PHE A CA 1
ATOM 735 C C . PHE A 1 95 ? -12.133 -4.185 5.577 1.00 82.25 95 PHE A C 1
ATOM 737 O O . PHE A 1 95 ? -10.904 -4.205 5.525 1.00 82.25 95 PHE A O 1
ATOM 744 N N . ARG A 1 96 ? -12.911 -4.487 4.530 1.00 84.00 96 ARG A N 1
ATOM 745 C CA . ARG A 1 96 ? -12.418 -4.813 3.184 1.00 84.00 96 ARG A CA 1
ATOM 746 C C . ARG A 1 96 ? -12.789 -3.688 2.226 1.00 84.00 96 ARG A C 1
ATOM 748 O O . ARG A 1 96 ? -13.958 -3.312 2.173 1.00 84.00 96 ARG A O 1
ATOM 755 N N . GLN A 1 97 ? -11.815 -3.176 1.479 1.00 82.06 97 GLN A N 1
ATOM 756 C CA . GLN A 1 97 ? -12.029 -2.165 0.444 1.00 82.06 97 GLN A CA 1
ATOM 757 C C . GLN A 1 97 ? -11.469 -2.640 -0.897 1.00 82.06 97 GLN A C 1
ATOM 759 O O . GLN A 1 97 ? -10.281 -2.929 -0.998 1.00 82.06 97 GLN A O 1
ATOM 764 N N . GLU A 1 98 ? -12.298 -2.650 -1.938 1.00 86.00 98 GLU A N 1
ATOM 765 C CA . GLU A 1 98 ? -11.863 -2.945 -3.304 1.00 86.00 98 GLU A CA 1
ATOM 766 C C . GLU A 1 98 ? -11.075 -1.766 -3.901 1.00 86.00 98 GLU A C 1
ATOM 768 O O . GLU A 1 98 ? -11.471 -0.601 -3.778 1.00 86.00 98 GLU A O 1
ATOM 773 N N . ARG A 1 99 ? -9.938 -2.060 -4.535 1.00 84.19 99 ARG A N 1
ATOM 774 C CA . ARG A 1 99 ? -9.083 -1.098 -5.242 1.00 84.19 99 ARG A CA 1
ATOM 775 C C . ARG A 1 99 ? -8.598 -1.688 -6.559 1.00 84.19 99 ARG A C 1
ATOM 777 O O . ARG A 1 99 ? -8.409 -2.890 -6.679 1.00 84.19 99 ARG A O 1
ATOM 784 N N . VAL A 1 100 ? -8.338 -0.823 -7.535 1.00 88.12 100 VAL A N 1
ATOM 785 C CA . VAL A 1 100 ? -7.736 -1.221 -8.813 1.00 88.12 100 VAL A CA 1
ATOM 786 C C . VAL A 1 100 ? -6.222 -1.351 -8.640 1.00 88.12 100 VAL A C 1
ATOM 788 O O . VAL A 1 100 ? -5.560 -0.421 -8.177 1.00 88.12 100 VAL A O 1
ATOM 791 N N . GLY A 1 101 ? -5.687 -2.519 -8.979 1.00 86.62 101 GLY A N 1
ATOM 792 C CA . GLY A 1 101 ? -4.287 -2.898 -8.832 1.00 86.62 101 GLY A CA 1
ATOM 793 C C . GLY A 1 101 ? -3.531 -2.988 -10.159 1.00 86.62 101 GLY A C 1
ATOM 794 O O . GLY A 1 101 ? -3.819 -2.300 -11.142 1.00 86.62 101 GLY A O 1
ATOM 795 N N . ARG A 1 102 ? -2.492 -3.830 -10.176 1.00 79.75 102 ARG A N 1
ATOM 796 C CA . ARG A 1 102 ? -1.597 -3.998 -11.329 1.00 79.75 102 ARG A CA 1
ATOM 797 C C . ARG A 1 102 ? -2.373 -4.535 -12.534 1.00 79.75 102 ARG A C 1
ATOM 799 O O . ARG A 1 102 ? -3.049 -5.543 -12.429 1.00 79.75 102 ARG A O 1
ATOM 806 N N . GLY A 1 103 ? -2.214 -3.890 -13.689 1.00 82.38 103 GLY A N 1
ATOM 807 C CA . GLY A 1 103 ? -2.869 -4.331 -14.927 1.00 82.38 103 GLY A CA 1
ATOM 808 C C . GLY A 1 103 ? -4.379 -4.082 -14.962 1.00 82.38 103 GLY A C 1
ATOM 809 O O . GLY A 1 103 ? -5.048 -4.642 -15.819 1.00 82.38 103 GLY A O 1
ATOM 810 N N . GLY A 1 104 ? -4.913 -3.257 -14.054 1.00 84.56 104 GLY A N 1
ATOM 811 C CA . GLY A 1 104 ? -6.351 -2.994 -13.968 1.00 84.56 104 GLY A CA 1
ATOM 812 C C . GLY A 1 104 ? -7.135 -4.058 -13.198 1.00 84.56 104 GLY A C 1
ATOM 813 O O . GLY A 1 104 ? -8.350 -3.938 -13.081 1.00 84.56 104 GLY A O 1
ATOM 814 N N . GLU A 1 105 ? -6.467 -5.074 -12.647 1.00 85.12 105 GLU A N 1
ATOM 815 C CA . GLU A 1 105 ? -7.113 -6.108 -11.837 1.00 85.12 105 GLU A CA 1
ATOM 816 C C . GLU A 1 105 ? -7.515 -5.551 -10.469 1.00 85.12 105 GLU A C 1
ATOM 818 O O . GLU A 1 105 ? -6.702 -4.937 -9.775 1.00 85.12 105 GLU A O 1
ATOM 823 N N . ALA A 1 106 ? -8.769 -5.763 -10.072 1.00 87.75 106 ALA A N 1
ATOM 824 C CA . ALA A 1 106 ? -9.251 -5.376 -8.754 1.00 87.75 106 ALA A CA 1
ATOM 825 C C . ALA A 1 106 ? -8.663 -6.281 -7.658 1.00 87.75 106 ALA A C 1
ATOM 827 O O . ALA A 1 106 ? -8.517 -7.490 -7.839 1.00 87.75 106 ALA A O 1
ATOM 828 N N . PHE A 1 107 ? -8.339 -5.696 -6.507 1.00 88.19 107 PHE A N 1
ATOM 829 C CA . PHE A 1 107 ? -7.907 -6.414 -5.312 1.00 88.19 107 PHE A CA 1
ATOM 830 C C . PHE A 1 107 ? -8.532 -5.809 -4.055 1.00 88.19 107 PHE A C 1
ATOM 832 O O . PHE A 1 107 ? -8.848 -4.620 -4.002 1.00 88.19 107 PHE A O 1
ATOM 839 N N . GLU A 1 108 ? -8.695 -6.633 -3.024 1.00 86.69 108 GLU A N 1
ATOM 840 C CA . GLU A 1 108 ? -9.232 -6.196 -1.738 1.00 86.69 108 GLU A CA 1
ATOM 841 C C . GLU A 1 108 ? -8.105 -5.816 -0.773 1.00 86.69 108 GLU A C 1
ATOM 843 O O . GLU A 1 108 ? -7.206 -6.611 -0.491 1.00 86.69 108 GLU A O 1
ATOM 848 N N . ILE A 1 109 ? -8.180 -4.606 -0.223 1.00 85.94 109 ILE A N 1
ATOM 849 C CA . ILE A 1 109 ? -7.341 -4.147 0.883 1.00 85.94 109 ILE A CA 1
ATOM 850 C C . ILE A 1 109 ? -8.051 -4.450 2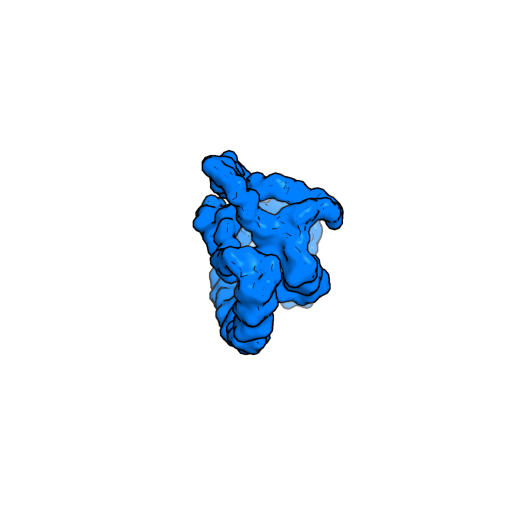.201 1.00 85.94 109 ILE A C 1
ATOM 852 O O . ILE A 1 109 ? -9.216 -4.091 2.383 1.00 85.94 109 ILE A O 1
ATOM 856 N N . LEU A 1 110 ? -7.327 -5.071 3.132 1.00 86.06 110 LEU A N 1
ATOM 857 C CA . LEU A 1 110 ? -7.750 -5.263 4.517 1.00 86.06 110 LEU A CA 1
ATOM 858 C C . LEU A 1 110 ? -7.235 -4.105 5.377 1.00 86.06 110 LEU A C 1
ATOM 860 O O . LEU A 1 110 ? -6.066 -3.752 5.280 1.00 86.06 110 LEU A O 1
ATOM 864 N N . LYS A 1 111 ? -8.110 -3.528 6.202 1.00 84.94 111 LYS A N 1
ATOM 865 C CA . LYS A 1 111 ? -7.794 -2.461 7.167 1.00 84.94 111 LYS A CA 1
ATOM 866 C C . LYS A 1 111 ? -8.505 -2.709 8.490 1.00 84.94 111 LYS A C 1
ATOM 868 O O . LYS A 1 111 ? -9.534 -3.396 8.514 1.00 84.94 111 LYS A O 1
ATOM 873 N N . TYR A 1 112 ? -8.035 -2.117 9.586 1.00 84.94 112 TYR A N 1
ATOM 874 C CA . TYR A 1 112 ? -8.825 -2.127 10.820 1.00 84.94 112 TYR A CA 1
ATOM 875 C C . TYR A 1 112 ? -10.065 -1.240 10.693 1.00 84.94 112 TYR A C 1
ATOM 877 O O . TYR A 1 112 ? -10.049 -0.160 10.105 1.00 84.94 112 TYR A O 1
ATOM 885 N N . ARG A 1 113 ? -11.176 -1.693 11.274 1.00 82.62 113 ARG A N 1
ATOM 886 C CA . ARG A 1 113 ? -12.444 -0.967 11.255 1.00 82.62 113 ARG A CA 1
ATOM 887 C C . ARG A 1 113 ? -12.391 0.236 12.201 1.00 82.62 113 ARG A C 1
ATOM 889 O O . ARG A 1 113 ? -12.380 0.084 13.421 1.00 82.62 113 ARG A O 1
ATOM 896 N N . THR A 1 114 ? -12.483 1.440 11.643 1.00 79.81 114 THR A N 1
ATOM 897 C CA . THR A 1 114 ? -12.500 2.699 12.415 1.00 79.81 114 THR A CA 1
ATOM 898 C C . THR A 1 114 ? -13.897 3.316 12.556 1.00 79.81 114 THR A C 1
ATOM 900 O O . THR A 1 114 ? -14.099 4.211 13.376 1.00 79.81 114 THR A O 1
ATOM 903 N N . MET A 1 115 ? -14.867 2.857 11.762 1.00 77.69 115 MET A N 1
ATOM 904 C CA . MET A 1 115 ? -16.234 3.388 11.712 1.00 77.69 115 MET A CA 1
ATOM 905 C C . MET A 1 115 ? -17.253 2.403 12.302 1.00 77.69 115 MET A C 1
ATOM 907 O O . MET A 1 115 ? -17.065 1.185 12.235 1.00 77.69 115 MET A O 1
ATOM 911 N N . ARG A 1 116 ? -18.332 2.929 12.892 1.00 72.25 116 ARG A N 1
ATOM 912 C CA . ARG A 1 116 ? -19.509 2.161 13.310 1.00 72.25 116 ARG A CA 1
ATOM 913 C C . ARG A 1 116 ? -20.287 1.714 12.082 1.00 72.25 116 ARG A C 1
ATOM 915 O O . ARG A 1 116 ? -20.398 2.447 11.107 1.00 72.25 116 ARG A O 1
ATOM 922 N N . GLN A 1 117 ? -20.838 0.511 12.160 1.00 65.12 117 GLN A N 1
ATOM 923 C CA . GLN A 1 117 ? -21.806 0.038 11.183 1.00 65.12 117 GLN A CA 1
ATOM 924 C C . GLN A 1 117 ? -23.163 0.610 11.578 1.00 65.12 117 GLN A C 1
ATOM 926 O O . GLN A 1 117 ? -23.626 0.363 12.694 1.00 65.12 117 GLN A O 1
ATOM 931 N N . GLU A 1 118 ? -23.762 1.416 10.7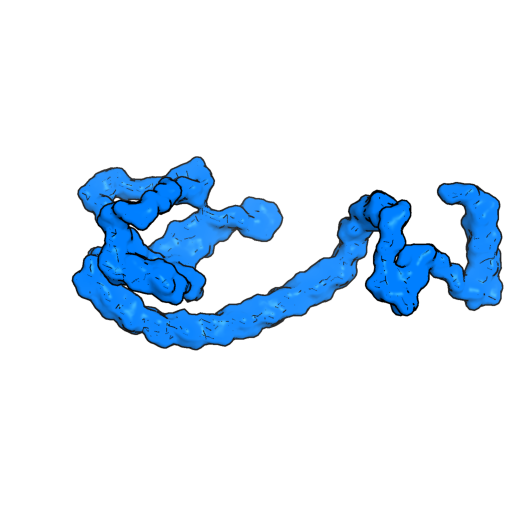07 1.00 56.97 118 GLU A N 1
ATOM 932 C CA . GLU A 1 118 ? -25.125 1.886 10.925 1.00 56.97 118 GLU A CA 1
ATOM 933 C C . GLU A 1 118 ? -26.060 0.672 10.966 1.00 56.97 118 GLU A C 1
ATOM 935 O O . GLU A 1 118 ? -25.929 -0.277 10.189 1.00 56.97 118 GLU A O 1
ATOM 940 N N . ARG A 1 119 ? -26.929 0.637 11.978 1.00 41.72 119 ARG A N 1
ATOM 941 C CA . ARG A 1 119 ? -27.848 -0.471 12.226 1.00 41.72 119 ARG A CA 1
ATOM 942 C C . ARG A 1 119 ? -29.150 -0.160 11.493 1.00 41.72 119 ARG A C 1
ATOM 944 O O . ARG A 1 119 ? -29.993 0.545 12.031 1.00 41.72 119 ARG A O 1
ATOM 951 N N . GLY A 1 120 ? -29.283 -0.682 10.285 1.00 38.41 120 GLY A N 1
ATOM 952 C CA . GLY A 1 120 ? -30.465 -0.585 9.432 1.00 38.41 120 GLY A CA 1
ATOM 953 C C . GLY A 1 120 ? -30.199 -1.349 8.140 1.00 38.41 120 GLY A C 1
ATOM 954 O O . GLY A 1 120 ? -29.037 -1.572 7.805 1.00 38.41 120 GLY A O 1
ATOM 955 N N . ASP A 1 121 ? -31.248 -1.775 7.440 1.00 35.06 121 ASP A N 1
ATOM 956 C CA . ASP A 1 121 ? -31.175 -2.567 6.198 1.00 35.06 121 ASP A CA 1
ATOM 957 C C . ASP A 1 121 ? -30.400 -1.880 5.049 1.00 35.06 121 ASP A C 1
ATOM 959 O O . ASP A 1 121 ? -30.119 -2.493 4.021 1.00 35.06 121 ASP A O 1
ATOM 963 N N . ASP A 1 122 ? -29.939 -0.653 5.277 1.00 38.00 122 ASP A N 1
ATOM 964 C CA . ASP A 1 122 ? -28.925 0.065 4.513 1.00 38.00 122 ASP A CA 1
ATOM 965 C C . ASP A 1 122 ? -27.514 -0.354 4.943 1.00 38.00 122 ASP A C 1
ATOM 967 O O . ASP A 1 122 ? -26.650 0.475 5.242 1.00 38.00 122 ASP A O 1
ATOM 971 N N . ALA A 1 123 ? -27.257 -1.666 4.988 1.00 40.50 123 ALA A N 1
ATOM 972 C CA . ALA A 1 123 ? -25.891 -2.162 5.011 1.00 40.50 123 ALA A CA 1
ATOM 973 C C . ALA A 1 123 ? -25.196 -1.520 3.816 1.00 40.50 123 ALA A C 1
ATOM 975 O O . ALA A 1 123 ? -25.495 -1.917 2.692 1.00 40.50 123 ALA A O 1
ATOM 976 N N . VAL A 1 124 ? -24.359 -0.504 4.082 1.00 45.12 124 VAL A N 1
ATOM 977 C CA . VAL A 1 124 ? -23.586 0.270 3.108 1.00 45.12 124 VAL A CA 1
ATOM 978 C C . VAL A 1 124 ? -23.080 -0.711 2.072 1.00 45.12 124 VAL A C 1
ATOM 980 O O . VAL A 1 124 ? -22.096 -1.426 2.289 1.00 45.12 124 VAL A O 1
ATOM 983 N N . ARG A 1 125 ? -23.834 -0.824 0.974 1.00 38.53 125 ARG A N 1
ATOM 984 C CA . ARG A 1 125 ? -23.419 -1.630 -0.154 1.00 38.53 125 ARG A CA 1
ATOM 985 C C . ARG A 1 125 ? -22.122 -0.969 -0.580 1.00 38.53 125 ARG A C 1
ATOM 987 O O . ARG A 1 125 ? -22.107 0.262 -0.683 1.00 38.53 125 ARG A O 1
ATOM 994 N N . PRO A 1 126 ? -21.033 -1.724 -0.788 1.00 41.78 126 PRO A N 1
ATOM 995 C CA . PRO A 1 126 ? -19.897 -1.157 -1.486 1.00 41.78 126 PRO A CA 1
ATOM 996 C C . PRO A 1 126 ? -20.464 -0.551 -2.769 1.00 41.78 126 PRO A C 1
ATOM 998 O O . PRO A 1 126 ? -21.077 -1.253 -3.575 1.00 41.78 126 PRO A O 1
ATOM 1001 N N . SER A 1 127 ? -20.404 0.779 -2.865 1.00 36.34 127 SER A N 1
ATOM 1002 C CA . SER A 1 127 ? -20.940 1.495 -4.013 1.00 36.34 127 SER A CA 1
ATOM 1003 C C . SER A 1 127 ? -20.250 0.901 -5.245 1.00 36.34 127 SER A C 1
ATOM 1005 O O . SER A 1 127 ? -19.020 0.758 -5.207 1.00 36.34 127 SER A O 1
ATOM 1007 N N . PRO A 1 128 ? -20.987 0.479 -6.289 1.00 32.81 128 PRO A N 1
ATOM 1008 C CA . PRO A 1 128 ? -20.388 -0.102 -7.483 1.00 32.81 128 PRO A CA 1
ATOM 1009 C C . PRO A 1 128 ? -19.564 1.000 -8.161 1.00 32.81 128 PRO A C 1
ATOM 1011 O O . PRO A 1 128 ? -20.097 1.847 -8.869 1.00 32.81 128 PRO A O 1
ATOM 1014 N N . GLY A 1 129 ? -18.273 1.060 -7.828 1.00 36.97 129 GLY A N 1
ATOM 1015 C CA . GLY A 1 129 ? -17.407 2.199 -8.140 1.00 36.97 129 GLY A CA 1
ATOM 1016 C C . GLY A 1 129 ? -16.251 2.462 -7.165 1.00 36.97 129 GLY A C 1
ATOM 1017 O O . GLY A 1 129 ? -15.468 3.373 -7.415 1.00 36.97 129 GLY A O 1
ATOM 1018 N N . GLY A 1 130 ? -16.102 1.711 -6.064 1.00 38.84 130 GLY A N 1
ATOM 1019 C CA . GLY A 1 130 ? -14.877 1.700 -5.232 1.00 38.84 130 GLY A CA 1
ATOM 1020 C C . GLY A 1 130 ? -14.598 2.965 -4.399 1.00 38.84 130 GLY A C 1
ATOM 1021 O O . GLY A 1 130 ? -13.756 2.951 -3.495 1.00 38.84 130 GLY A O 1
ATOM 1022 N N . ALA A 1 131 ? -15.332 4.050 -4.638 1.00 39.00 131 ALA A N 1
ATOM 1023 C CA . ALA A 1 131 ? -15.344 5.230 -3.791 1.00 39.00 131 ALA A CA 1
ATOM 1024 C C . ALA A 1 131 ? -16.349 5.009 -2.653 1.00 39.00 131 ALA A C 1
ATOM 1026 O O . ALA A 1 131 ? -17.544 5.260 -2.798 1.00 39.00 131 ALA A O 1
ATOM 1027 N N . GLY A 1 132 ? -15.861 4.520 -1.510 1.00 49.78 132 GLY A N 1
ATOM 1028 C CA . GLY A 1 132 ? -16.566 4.765 -0.253 1.00 49.78 132 GLY A CA 1
ATOM 1029 C C . GLY A 1 132 ? -16.790 6.271 -0.119 1.00 49.78 132 GLY A C 1
ATOM 1030 O O . GLY A 1 132 ? -15.901 7.043 -0.486 1.00 49.78 132 GLY A O 1
ATOM 1031 N N . GLU A 1 133 ? -17.978 6.680 0.330 1.00 53.88 133 GLU A N 1
ATOM 1032 C CA . GLU A 1 133 ? -18.308 8.085 0.581 1.00 53.88 133 GLU A CA 1
ATOM 1033 C C . GLU A 1 133 ? -17.129 8.796 1.247 1.00 53.88 133 GLU A C 1
ATOM 1035 O O . GLU A 1 133 ? -16.554 8.299 2.223 1.00 53.88 133 GLU A O 1
ATOM 1040 N N . TRP A 1 134 ? -16.735 9.937 0.684 1.00 54.56 134 TRP A N 1
ATOM 1041 C CA . TRP A 1 134 ? -15.621 10.720 1.193 1.00 54.56 134 TRP A CA 1
ATOM 1042 C C . TRP A 1 134 ? -15.863 10.998 2.675 1.00 54.56 134 TRP A C 1
ATOM 1044 O O . TRP A 1 134 ? -16.886 11.561 3.058 1.00 54.56 134 TRP A O 1
ATOM 1054 N N . THR A 1 135 ? -14.933 10.548 3.515 1.00 59.12 135 THR A N 1
ATOM 1055 C CA . THR A 1 135 ? -15.025 10.747 4.959 1.00 59.12 135 THR A CA 1
ATOM 1056 C C . THR A 1 135 ? -14.996 12.247 5.246 1.00 59.12 135 THR A C 1
ATOM 1058 O O . THR A 1 135 ? -14.021 12.917 4.905 1.00 59.12 135 THR A O 1
ATOM 1061 N N . ALA A 1 136 ? -16.048 12.773 5.871 1.00 65.88 136 ALA A N 1
ATOM 1062 C CA . ALA A 1 136 ? -16.062 14.152 6.344 1.00 65.88 136 ALA A CA 1
ATOM 1063 C C . ALA A 1 136 ? -15.053 14.341 7.493 1.00 65.88 136 ALA A C 1
ATOM 1065 O O . ALA A 1 136 ? -14.782 13.406 8.249 1.00 65.88 136 ALA A O 1
ATOM 1066 N N . VAL A 1 137 ? -14.519 15.560 7.639 1.00 61.56 137 VAL A N 1
ATOM 1067 C CA . VAL A 1 137 ? -13.479 15.907 8.633 1.00 61.56 137 VAL A CA 1
ATOM 1068 C C . VAL A 1 137 ? -13.905 15.577 10.077 1.00 61.56 137 VAL A C 1
ATOM 1070 O O . VAL A 1 137 ? -13.051 15.236 10.884 1.00 61.56 137 VAL A O 1
ATOM 1073 N N . ASP A 1 138 ? -15.212 15.529 10.359 1.00 64.06 138 ASP A N 1
ATOM 1074 C CA . ASP A 1 138 ? -15.797 15.095 11.636 1.00 64.06 138 ASP A CA 1
ATOM 1075 C C . ASP A 1 138 ? -16.960 14.113 11.427 1.00 64.06 138 ASP A C 1
ATOM 1077 O O . ASP A 1 138 ? -18.091 14.331 11.864 1.00 64.06 138 ASP A O 1
ATOM 1081 N N . ASP A 1 139 ? -16.702 13.022 10.706 1.00 69.94 139 ASP A N 1
ATOM 1082 C CA . ASP A 1 139 ? -17.725 12.004 10.466 1.00 69.94 139 ASP A CA 1
ATOM 1083 C C . ASP A 1 139 ? -18.162 11.329 11.796 1.00 69.94 139 ASP A C 1
ATOM 1085 O O . ASP A 1 139 ? -17.343 10.678 12.462 1.00 69.94 139 ASP A O 1
ATOM 1089 N N . PRO A 1 140 ? -19.449 11.439 12.196 1.00 70.06 140 PRO A N 1
ATOM 1090 C CA . PRO A 1 140 ? -19.958 10.897 13.459 1.00 70.06 140 PRO A CA 1
ATOM 1091 C C . PRO A 1 140 ? -19.918 9.363 13.514 1.00 70.06 140 PRO A C 1
ATOM 1093 O O . PRO A 1 140 ? -20.036 8.778 14.597 1.00 70.06 140 PRO A O 1
ATOM 1096 N N . ARG A 1 141 ? -19.719 8.695 12.368 1.00 75.12 141 ARG A N 1
ATOM 1097 C CA . ARG A 1 141 ? -19.542 7.242 12.286 1.00 75.12 141 ARG A CA 1
ATOM 1098 C C . ARG A 1 141 ? -18.189 6.810 12.851 1.00 75.12 141 ARG A C 1
ATOM 1100 O O . ARG A 1 141 ? -18.038 5.642 13.204 1.00 75.12 141 ARG A O 1
ATOM 1107 N N . VAL A 1 142 ? -17.198 7.697 12.978 1.00 77.94 142 VAL A N 1
ATOM 1108 C CA . VAL A 1 142 ? -15.865 7.346 13.499 1.00 77.94 142 VAL A CA 1
ATOM 1109 C C . VAL A 1 142 ? -15.909 7.181 15.019 1.00 77.94 142 VAL A C 1
ATOM 1111 O O . VAL A 1 142 ? -16.263 8.101 15.757 1.00 77.94 142 VAL A O 1
ATOM 1114 N N . THR A 1 143 ? -15.515 6.008 15.526 1.00 79.62 143 THR A N 1
ATOM 1115 C CA . THR A 1 143 ? -15.480 5.794 16.982 1.00 79.62 143 THR A CA 1
ATOM 1116 C C . THR A 1 143 ? -14.325 6.544 17.641 1.00 79.62 143 THR A C 1
ATOM 1118 O O . THR A 1 143 ? -13.311 6.793 16.993 1.00 79.62 143 THR A O 1
ATOM 1121 N N . PRO A 1 144 ? -14.397 6.852 18.950 1.00 80.94 144 PRO A N 1
ATOM 1122 C CA . PRO A 1 144 ? -13.255 7.411 19.676 1.00 80.94 144 PRO A CA 1
ATOM 1123 C C . PRO A 1 144 ? -11.986 6.556 19.537 1.00 80.94 144 PRO A C 1
ATOM 1125 O O . PRO A 1 144 ? -10.900 7.095 19.354 1.00 80.94 144 PRO A O 1
ATOM 1128 N N . PHE A 1 145 ? -12.139 5.226 19.540 1.00 80.88 145 PHE A N 1
ATOM 1129 C CA . PHE A 1 145 ? -11.045 4.294 19.272 1.00 80.88 145 PHE A CA 1
ATOM 1130 C C . PHE A 1 145 ? -10.591 4.336 17.803 1.00 80.88 145 PHE A C 1
ATOM 1132 O O . PHE A 1 145 ? -9.398 4.380 17.526 1.00 80.88 145 PHE A O 1
ATOM 1139 N N . GLY A 1 146 ? -11.526 4.424 16.855 1.00 79.69 146 GLY A N 1
ATOM 1140 C CA . GLY A 1 146 ? -11.228 4.621 15.436 1.00 79.69 146 GLY A CA 1
ATOM 1141 C C . GLY A 1 146 ? -10.477 5.921 15.139 1.00 79.69 146 GLY A C 1
ATOM 1142 O O . GLY A 1 146 ? -9.599 5.921 14.282 1.00 79.69 146 GLY A O 1
ATOM 1143 N N . ARG A 1 147 ? -10.751 7.009 15.875 1.00 82.50 147 ARG A N 1
ATOM 1144 C CA . ARG A 1 147 ? -9.975 8.258 15.792 1.00 82.50 147 ARG A CA 1
ATOM 1145 C C . ARG A 1 147 ? -8.524 8.044 16.213 1.00 82.50 147 ARG A C 1
ATOM 1147 O O . ARG A 1 147 ? -7.632 8.529 15.530 1.00 82.50 147 ARG A O 1
ATOM 1154 N N . PHE A 1 148 ? -8.289 7.289 17.288 1.00 84.19 148 PHE A N 1
ATOM 1155 C CA . PHE A 1 148 ? -6.934 6.922 17.706 1.00 84.19 148 PHE A CA 1
ATOM 1156 C C . PHE A 1 148 ? -6.218 6.071 16.646 1.00 84.19 148 PHE A C 1
ATOM 1158 O O . PHE A 1 148 ? -5.068 6.358 16.318 1.00 84.19 148 PHE A O 1
ATOM 1165 N N . LEU A 1 149 ? -6.894 5.071 16.067 1.00 83.44 149 LEU A N 1
ATOM 1166 C CA . LEU A 1 149 ? -6.313 4.230 15.011 1.00 83.44 149 LEU A CA 1
ATOM 1167 C C . LEU A 1 149 ? -5.905 5.047 13.778 1.00 83.44 149 LEU A C 1
ATOM 1169 O O . LEU A 1 149 ? -4.787 4.886 13.304 1.00 83.44 149 LEU A O 1
ATOM 1173 N N . ARG A 1 150 ? -6.758 5.980 13.332 1.00 85.31 150 ARG A N 1
ATOM 1174 C CA . ARG A 1 150 ? -6.450 6.884 12.209 1.00 85.31 150 ARG A CA 1
ATOM 1175 C C . ARG A 1 150 ? -5.315 7.850 12.523 1.00 85.31 150 ARG A C 1
ATOM 1177 O O . ARG A 1 150 ? -4.444 8.062 11.693 1.00 85.31 150 ARG A O 1
ATOM 1184 N N . ALA A 1 151 ? -5.308 8.426 13.726 1.00 83.94 151 ALA A N 1
ATOM 1185 C CA . ALA A 1 151 ? -4.252 9.346 14.148 1.00 83.94 151 ALA A CA 1
ATOM 1186 C C . ALA A 1 151 ? -2.883 8.656 14.270 1.00 83.94 151 ALA A C 1
ATOM 1188 O O . ALA A 1 151 ? -1.851 9.296 14.096 1.00 83.94 151 ALA A O 1
ATOM 1189 N N . SER A 1 152 ? -2.874 7.356 14.573 1.00 84.19 152 SER A N 1
ATOM 1190 C CA . SER A 1 152 ? -1.659 6.545 14.676 1.00 84.19 152 SER A CA 1
ATOM 1191 C C . SER A 1 152 ? -1.304 5.799 13.385 1.00 84.19 152 SER A C 1
ATOM 1193 O O . SER A 1 152 ? -0.302 5.088 13.377 1.00 84.19 152 SER A O 1
ATOM 1195 N N . HIS A 1 153 ? -2.099 5.942 12.314 1.00 84.75 153 HIS A N 1
ATOM 1196 C CA . HIS A 1 153 ? -2.001 5.162 11.070 1.00 84.75 153 HIS A CA 1
ATOM 1197 C C . HIS A 1 153 ? -2.016 3.639 11.273 1.00 84.75 153 HIS A C 1
ATOM 1199 O O . HIS A 1 153 ? -1.655 2.874 10.378 1.00 84.75 153 HIS A O 1
ATOM 1205 N N . LEU A 1 154 ? -2.452 3.174 12.447 1.00 82.75 154 LEU A N 1
ATOM 1206 C CA . LEU A 1 154 ? -2.531 1.750 12.741 1.00 82.75 154 LEU A CA 1
ATOM 1207 C C . LEU A 1 154 ? -3.595 1.072 11.886 1.00 82.75 154 LEU A C 1
ATOM 1209 O O . LEU A 1 154 ? -3.481 -0.123 11.656 1.00 82.75 154 LEU A O 1
ATOM 1213 N N . ASP A 1 155 ? -4.604 1.809 11.406 1.00 79.12 155 ASP A N 1
ATOM 1214 C CA . ASP A 1 155 ? -5.648 1.282 10.526 1.00 79.12 155 ASP A CA 1
ATOM 1215 C C . ASP A 1 155 ? -5.146 0.834 9.148 1.00 79.12 155 ASP A C 1
ATOM 1217 O O . ASP A 1 155 ? -5.866 0.103 8.466 1.00 79.12 155 ASP A O 1
ATOM 1221 N N . GLU A 1 156 ? -3.930 1.230 8.763 1.00 79.94 156 GLU A N 1
ATOM 1222 C CA . GLU A 1 156 ? -3.302 0.899 7.479 1.00 79.94 156 GLU A CA 1
ATOM 1223 C C . GLU A 1 156 ? -2.192 -0.163 7.564 1.00 79.94 156 GLU A C 1
ATOM 1225 O O . GLU A 1 156 ? -1.563 -0.444 6.542 1.00 79.94 156 GLU A O 1
ATOM 1230 N N . LEU A 1 157 ? -1.954 -0.739 8.752 1.00 76.62 157 LEU A N 1
ATOM 1231 C CA . LEU A 1 157 ? -1.090 -1.917 8.929 1.00 76.62 157 LEU A CA 1
ATOM 1232 C C . LEU A 1 157 ? -1.696 -3.166 8.277 1.00 76.62 157 LEU A C 1
ATOM 1234 O O . LEU A 1 157 ? -0.905 -3.931 7.679 1.00 76.62 157 LEU A O 1
#

Secondary structure (DSSP, 8-state):
--HHHHHHHHHHHHTT-----HHHHIIIIIS---GGGHHHHHHTGGGGHHHHHHHHHHHHHHHHHHHHHHHHHHHHHHHHHHHHHHHHT-S-SEEEEEEE-GGG-EEEEEEE--BPPPSSS------TTS---PPPTT-TTB-HHHHHHHHTTGGG-

Sequence (157 aa):
ADPEIVAQAAALHESGLRVRTLVQFYEEWLGKLPVSELERASLFFDISEIHRVRYARLKRLVDLAVAIIGLIPLALSVPVVVLGNVVANRGPLLFRQERVGRGGEAFEILKYRTMRQERGDDAVRPSPGGAGEWTAVDDPRVTPFGRFLRASHLDEL